Protein AF-A0AAJ1XAY7-F1 (afdb_monomer_lite)

Structure (mmCIF, N/CA/C/O backbone):
data_AF-A0AAJ1XAY7-F1
#
_entry.id   AF-A0AAJ1XAY7-F1
#
loop_
_atom_site.group_PDB
_atom_site.id
_atom_site.type_symbol
_atom_site.label_atom_id
_atom_site.label_alt_id
_atom_site.label_comp_id
_atom_site.label_asym_id
_atom_site.label_entity_id
_atom_site.label_seq_id
_atom_site.pdbx_PDB_ins_code
_atom_site.Cartn_x
_atom_site.Cartn_y
_atom_site.Cartn_z
_atom_site.occupancy
_atom_site.B_iso_or_equiv
_atom_site.auth_seq_id
_atom_site.auth_comp_id
_atom_site.auth_asym_id
_atom_site.auth_atom_id
_atom_site.pdbx_PDB_model_num
ATOM 1 N N . ILE A 1 1 ? 7.748 13.779 -17.770 1.00 78.00 1 ILE A N 1
ATOM 2 C CA . ILE A 1 1 ? 7.839 12.397 -18.278 1.00 78.00 1 ILE A CA 1
ATOM 3 C C . ILE A 1 1 ? 9.315 12.089 -18.406 1.00 78.00 1 ILE A C 1
ATOM 5 O O . ILE A 1 1 ? 10.005 12.887 -19.021 1.00 78.00 1 ILE A O 1
ATOM 9 N N . LEU A 1 2 ? 9.792 11.037 -17.740 1.00 79.44 2 LEU A N 1
ATOM 10 C CA . LEU A 1 2 ? 11.181 10.595 -17.867 1.00 79.44 2 LEU A CA 1
ATOM 11 C C . LEU A 1 2 ? 11.303 9.760 -19.147 1.00 79.44 2 LEU A C 1
ATOM 13 O O . LEU A 1 2 ? 10.513 8.833 -19.325 1.00 79.44 2 LEU A O 1
ATOM 17 N N . THR A 1 3 ? 12.227 10.116 -20.032 1.00 79.94 3 THR A N 1
ATOM 18 C CA . THR A 1 3 ? 12.475 9.406 -21.296 1.00 79.94 3 THR A CA 1
ATOM 19 C C . THR A 1 3 ? 13.627 8.408 -21.154 1.00 79.94 3 THR A C 1
ATOM 21 O O . THR A 1 3 ? 14.351 8.419 -20.162 1.00 79.94 3 THR A O 1
ATOM 24 N N . ASP A 1 4 ? 13.824 7.560 -22.163 1.00 77.19 4 ASP A N 1
ATOM 25 C CA . ASP A 1 4 ? 14.959 6.631 -22.290 1.00 77.19 4 ASP A CA 1
ATOM 26 C C . ASP A 1 4 ? 16.330 7.328 -22.396 1.00 77.19 4 ASP A C 1
ATOM 28 O O . ASP A 1 4 ? 17.366 6.686 -22.233 1.00 77.19 4 ASP A O 1
ATOM 32 N N . LYS A 1 5 ? 16.337 8.646 -22.624 1.00 77.25 5 LYS A N 1
ATOM 33 C CA . LYS A 1 5 ? 17.522 9.514 -22.569 1.00 77.25 5 LYS A CA 1
ATOM 34 C C . LYS A 1 5 ? 17.768 10.116 -21.181 1.00 77.25 5 LYS A C 1
ATOM 36 O O . LYS A 1 5 ? 18.616 10.992 -21.047 1.00 77.25 5 LYS A O 1
ATOM 41 N N . ASP A 1 6 ? 17.012 9.683 -20.171 1.00 73.31 6 ASP A N 1
ATOM 42 C CA . ASP A 1 6 ? 16.994 10.240 -18.813 1.00 73.31 6 ASP A CA 1
ATOM 43 C C . ASP A 1 6 ? 16.676 11.755 -18.772 1.00 73.31 6 ASP A C 1
ATOM 45 O O . ASP A 1 6 ? 17.044 12.479 -17.844 1.00 73.31 6 ASP A O 1
ATOM 49 N N . GLU A 1 7 ? 15.935 12.242 -19.772 1.00 79.50 7 GLU A N 1
ATOM 50 C CA . GLU A 1 7 ? 15.460 13.623 -19.857 1.00 79.50 7 GLU A CA 1
ATOM 51 C C . GLU A 1 7 ? 14.035 13.743 -19.307 1.00 79.50 7 GLU A C 1
ATOM 53 O O . GLU A 1 7 ? 13.218 12.823 -19.402 1.00 79.50 7 GLU A O 1
ATOM 58 N N . PHE A 1 8 ? 13.712 14.907 -18.739 1.00 80.94 8 PHE A N 1
ATOM 59 C CA . PHE A 1 8 ? 12.362 15.215 -18.276 1.00 80.94 8 PHE A CA 1
ATOM 60 C C . PHE A 1 8 ? 11.635 16.092 -19.295 1.00 80.94 8 PHE A C 1
ATOM 62 O O . PHE A 1 8 ? 11.881 17.291 -19.366 1.00 80.94 8 PHE A O 1
ATOM 69 N N . LEU A 1 9 ? 10.683 15.506 -20.018 1.00 82.06 9 LEU A N 1
ATOM 70 C CA . LEU A 1 9 ? 9.757 16.240 -20.886 1.00 82.06 9 LEU A CA 1
ATOM 71 C C . LEU A 1 9 ? 8.505 16.674 -20.123 1.00 82.06 9 LEU A C 1
ATOM 73 O O . LEU A 1 9 ? 8.033 15.958 -19.228 1.00 82.06 9 LEU A O 1
ATOM 77 N N . SER A 1 10 ? 7.910 17.811 -20.484 1.00 86.81 10 SER A N 1
ATOM 78 C CA . SER A 1 10 ? 6.540 18.087 -20.051 1.00 86.81 10 SER A CA 1
ATOM 79 C C . SER A 1 10 ? 5.567 17.123 -20.747 1.00 86.81 10 SER A C 1
ATOM 81 O O . SER A 1 10 ? 5.900 16.474 -21.738 1.00 86.81 10 SER A O 1
ATOM 83 N N . LEU A 1 11 ? 4.349 16.981 -20.214 1.00 84.06 11 LEU A N 1
ATOM 84 C CA . LEU A 1 11 ? 3.325 16.168 -20.882 1.00 84.06 11 LEU A CA 1
ATOM 85 C C . LEU A 1 11 ? 2.977 16.737 -22.264 1.00 84.06 11 LEU A C 1
ATOM 87 O O . LEU A 1 11 ? 2.696 15.975 -23.181 1.00 84.06 11 LEU A O 1
ATOM 91 N N . GLN A 1 12 ? 2.990 18.063 -22.394 1.00 87.06 12 GLN A N 1
ATOM 92 C CA . GLN A 1 12 ? 2.667 18.731 -23.643 1.00 87.06 12 GLN A CA 1
ATOM 93 C C . GLN A 1 12 ? 3.748 18.475 -24.697 1.00 87.06 12 GLN A C 1
ATOM 95 O O . GLN A 1 12 ? 3.411 18.000 -25.776 1.00 87.06 12 GLN A O 1
ATOM 100 N N . ASP A 1 13 ? 5.023 18.665 -24.344 1.00 88.50 13 ASP A N 1
ATOM 101 C CA . ASP A 1 13 ? 6.148 18.418 -25.260 1.00 88.50 13 ASP A CA 1
ATOM 102 C C . ASP A 1 13 ? 6.164 16.960 -25.729 1.00 88.50 13 ASP A C 1
ATOM 104 O O . ASP A 1 13 ? 6.330 16.682 -26.909 1.00 88.50 13 ASP A O 1
ATOM 108 N N . ALA A 1 14 ? 5.890 16.010 -24.828 1.00 86.19 14 ALA A N 1
ATOM 109 C CA . ALA A 1 14 ? 5.810 14.601 -25.200 1.00 86.19 14 ALA A CA 1
ATOM 110 C C . ALA A 1 14 ? 4.684 14.324 -26.215 1.00 86.19 14 ALA A C 1
ATOM 112 O O . ALA A 1 14 ? 4.865 13.554 -27.154 1.00 86.19 14 ALA A O 1
ATOM 113 N N . ILE A 1 15 ? 3.514 14.947 -26.061 1.00 87.25 15 ILE A N 1
ATOM 114 C CA . ILE A 1 15 ? 2.423 14.792 -27.035 1.00 87.25 15 ILE A CA 1
ATOM 115 C C . ILE A 1 15 ? 2.817 15.414 -28.384 1.00 87.25 15 ILE A C 1
ATOM 117 O O . ILE A 1 15 ? 2.541 14.824 -29.428 1.00 87.25 15 ILE A O 1
ATOM 121 N N . GLU A 1 16 ? 3.478 16.574 -28.370 1.00 90.44 16 GLU A N 1
ATOM 122 C CA . GLU A 1 16 ? 3.964 17.262 -29.574 1.00 90.44 16 GLU A CA 1
ATOM 123 C C . GLU A 1 16 ? 5.061 16.462 -30.300 1.00 90.44 16 GLU A C 1
ATOM 125 O O . GLU A 1 16 ? 5.079 16.416 -31.530 1.00 90.44 16 GLU A O 1
ATOM 130 N N . GLU A 1 17 ? 5.903 15.741 -29.557 1.00 88.56 17 GLU A N 1
ATOM 131 C CA . GLU A 1 17 ? 6.899 14.796 -30.081 1.00 88.56 17 GLU A CA 1
ATOM 132 C C . GLU A 1 17 ? 6.290 13.464 -30.572 1.00 88.56 17 GLU A C 1
ATOM 134 O O . GLU A 1 17 ? 7.002 12.593 -31.074 1.00 88.56 17 GLU A O 1
ATOM 139 N N . GLY A 1 18 ? 4.965 13.299 -30.481 1.00 87.62 18 GLY A N 1
ATOM 140 C CA . GLY A 1 18 ? 4.244 12.136 -31.001 1.00 87.62 18 GLY A CA 1
ATOM 141 C C . GLY A 1 18 ? 4.185 10.943 -30.047 1.00 87.62 18 GLY A C 1
ATOM 1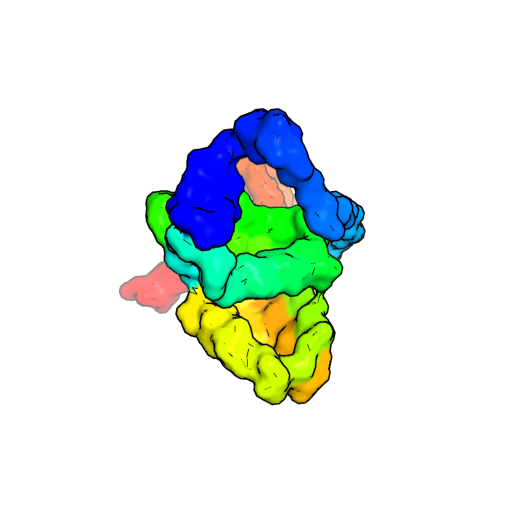42 O O . GLY A 1 18 ? 3.780 9.850 -30.457 1.00 87.62 18 GLY A O 1
ATOM 143 N N . PHE A 1 19 ? 4.550 11.122 -28.773 1.00 84.69 19 PHE A N 1
ATOM 144 C CA . PHE A 1 19 ? 4.356 10.081 -27.771 1.00 84.69 19 PHE A CA 1
ATOM 145 C C . PHE A 1 19 ? 2.865 9.844 -27.528 1.00 84.69 19 PHE A C 1
ATOM 147 O O . PHE A 1 19 ? 2.054 10.766 -27.430 1.00 84.69 19 PHE A O 1
ATOM 154 N N . SER A 1 20 ? 2.505 8.572 -27.371 1.00 83.69 20 SER A N 1
ATOM 155 C CA . SER A 1 20 ? 1.160 8.154 -26.987 1.00 83.69 20 SER A CA 1
ATOM 156 C C . SER A 1 20 ? 1.226 7.178 -25.811 1.00 83.69 20 SER A C 1
ATOM 158 O O . SER A 1 20 ? 2.211 6.445 -25.675 1.00 83.69 20 SER A O 1
ATOM 160 N N . PRO A 1 21 ? 0.215 7.163 -24.923 1.00 82.44 21 PRO A N 1
ATOM 161 C CA . PRO A 1 21 ? 0.180 6.209 -23.823 1.00 82.44 21 PRO A CA 1
ATOM 162 C C . PRO A 1 21 ? 0.155 4.773 -24.352 1.00 82.44 21 PRO A C 1
ATOM 164 O O . PRO A 1 21 ? -0.719 4.417 -25.140 1.00 82.44 21 PRO A O 1
ATOM 167 N N . ALA A 1 22 ? 1.072 3.933 -23.869 1.00 81.31 22 ALA A N 1
ATOM 168 C CA . ALA A 1 22 ? 1.099 2.512 -24.217 1.00 81.31 22 ALA A CA 1
ATOM 169 C C . ALA A 1 22 ? -0.136 1.754 -23.691 1.00 81.31 22 ALA A C 1
ATOM 171 O O . ALA A 1 22 ? -0.526 0.725 -24.240 1.00 81.31 22 ALA A O 1
ATOM 172 N N . SER A 1 23 ? -0.765 2.259 -22.627 1.00 75.81 23 SER A N 1
ATOM 173 C CA . SER A 1 23 ? -1.966 1.680 -22.035 1.00 75.81 23 SER A CA 1
ATOM 174 C C . SER A 1 23 ? -2.864 2.758 -21.425 1.00 75.81 23 SER A C 1
ATOM 176 O O . SER A 1 23 ? -2.411 3.811 -20.972 1.00 75.81 23 SER A O 1
ATOM 178 N N . ILE A 1 24 ? -4.173 2.494 -21.423 1.00 79.50 24 ILE A N 1
ATOM 179 C CA . ILE A 1 24 ? -5.162 3.347 -20.762 1.00 79.50 24 ILE A CA 1
ATOM 180 C C . ILE A 1 24 ? -5.413 2.780 -19.369 1.00 79.50 24 ILE A C 1
ATOM 182 O O . ILE A 1 24 ? -5.927 1.672 -19.219 1.00 79.50 24 ILE A O 1
ATOM 186 N N . ILE A 1 25 ? -5.086 3.561 -18.342 1.00 80.31 25 ILE A N 1
ATOM 187 C CA . ILE A 1 25 ? -5.317 3.175 -16.952 1.00 80.31 25 ILE A CA 1
ATOM 188 C C . ILE A 1 25 ? -6.759 3.524 -16.571 1.00 80.31 25 ILE A C 1
ATOM 190 O O . ILE A 1 25 ? -7.140 4.694 -16.499 1.00 80.31 25 ILE A O 1
ATOM 194 N N . THR A 1 26 ? -7.577 2.512 -16.288 1.00 79.38 26 THR A N 1
ATOM 195 C CA . THR A 1 26 ? -8.952 2.706 -15.811 1.00 79.38 26 THR A CA 1
ATOM 196 C C . THR A 1 26 ? -9.012 2.779 -14.290 1.00 79.38 26 THR A C 1
ATOM 198 O O . THR A 1 26 ? -8.337 2.020 -13.593 1.00 79.38 26 THR A O 1
ATOM 201 N N . LYS A 1 27 ? -9.882 3.640 -13.750 1.00 82.75 27 LYS A N 1
ATOM 202 C CA . LYS A 1 27 ? -10.192 3.627 -12.314 1.00 82.75 27 LYS A CA 1
ATOM 203 C C . LYS A 1 27 ? -10.851 2.295 -11.940 1.00 82.75 27 LYS A C 1
ATOM 205 O O . LYS A 1 27 ? -11.884 1.939 -12.501 1.00 82.75 27 LYS A O 1
ATOM 210 N N . GLY A 1 28 ? -10.262 1.571 -10.990 1.00 83.06 28 GLY A N 1
ATOM 211 C CA . GLY A 1 28 ? -10.831 0.331 -10.462 1.00 83.06 28 GLY A CA 1
ATOM 212 C C . GLY A 1 28 ? -11.909 0.566 -9.403 1.00 83.06 28 GLY A C 1
ATOM 213 O O . GLY A 1 28 ? -12.201 1.702 -9.016 1.00 83.06 28 GLY A O 1
ATOM 214 N N . LYS A 1 29 ? -12.505 -0.524 -8.907 1.00 86.50 29 LYS A N 1
ATOM 215 C CA . LYS A 1 29 ? -13.452 -0.479 -7.781 1.00 86.50 29 LYS A CA 1
ATOM 216 C C . LYS A 1 29 ? -12.717 -0.150 -6.481 1.00 86.50 29 LYS A C 1
ATOM 218 O O . LYS A 1 29 ? -11.638 -0.681 -6.232 1.00 86.50 29 LYS A O 1
ATOM 223 N N . TYR A 1 30 ? -13.336 0.666 -5.633 1.00 86.62 30 TYR A N 1
ATOM 224 C CA . TYR A 1 30 ? -12.822 0.936 -4.292 1.00 86.62 30 TYR A CA 1
ATOM 225 C C . TYR A 1 30 ? -12.861 -0.328 -3.427 1.00 86.62 30 TYR A C 1
ATOM 227 O O . TYR A 1 30 ? -13.899 -0.983 -3.308 1.00 86.62 30 TYR A O 1
ATOM 235 N N . ALA A 1 31 ? -11.734 -0.655 -2.808 1.00 85.69 31 ALA A N 1
ATOM 236 C CA . ALA A 1 31 ? -11.602 -1.750 -1.869 1.00 85.69 31 ALA A CA 1
ATOM 237 C C . ALA A 1 31 ? -12.112 -1.310 -0.489 1.00 85.69 31 ALA A C 1
ATOM 239 O O . ALA A 1 31 ? -11.724 -0.270 0.049 1.00 85.69 31 ALA A O 1
ATOM 240 N N . SER A 1 32 ? -13.005 -2.112 0.092 1.00 79.88 32 SER A N 1
ATOM 241 C CA . SER A 1 32 ? -13.642 -1.828 1.384 1.00 79.88 32 SER A CA 1
ATOM 242 C C . SER A 1 32 ? -12.797 -2.248 2.589 1.00 79.88 32 SER A C 1
ATOM 244 O O . SER A 1 32 ? -13.208 -2.057 3.733 1.00 79.88 32 SER A O 1
ATOM 246 N N . ASN A 1 33 ? -11.638 -2.862 2.358 1.00 77.81 33 ASN A N 1
ATOM 247 C CA . ASN A 1 33 ? -10.744 -3.294 3.418 1.00 77.81 33 ASN A CA 1
ATOM 248 C C . ASN A 1 33 ? -10.128 -2.094 4.157 1.00 77.81 33 ASN A C 1
ATOM 250 O O . ASN A 1 33 ? -9.743 -1.067 3.579 1.00 77.81 33 ASN A O 1
ATOM 254 N N . LYS A 1 34 ? -10.079 -2.226 5.485 1.00 76.62 34 LYS A N 1
ATOM 255 C CA . LYS A 1 34 ? -9.468 -1.239 6.374 1.00 76.62 34 LYS A CA 1
ATOM 256 C C . LYS A 1 34 ? -7.944 -1.364 6.353 1.00 76.62 34 LYS A C 1
ATOM 258 O O . LYS A 1 34 ? -7.397 -2.422 6.048 1.00 76.62 34 LYS A O 1
ATOM 263 N N . GLY A 1 35 ? -7.292 -0.254 6.681 1.00 84.75 35 GLY A N 1
ATOM 264 C CA . GLY A 1 35 ? -5.841 -0.124 6.684 1.00 84.75 35 GLY A CA 1
ATOM 265 C C . GLY A 1 35 ? -5.240 0.239 5.327 1.00 84.75 35 GLY A C 1
ATOM 266 O O . GLY A 1 35 ? -5.939 0.406 4.319 1.00 84.75 35 GLY A O 1
ATOM 267 N N . SER A 1 36 ? -3.921 0.379 5.349 1.00 91.62 36 SER A N 1
ATOM 268 C CA . SER A 1 36 ? -3.058 0.717 4.221 1.00 91.62 36 SER A CA 1
ATOM 269 C C . SER A 1 36 ? -1.747 -0.062 4.299 1.00 91.62 36 SER A C 1
ATOM 271 O O . SER A 1 36 ? -1.354 -0.548 5.363 1.00 91.62 36 SER A O 1
ATOM 273 N N . VAL A 1 37 ? -1.091 -0.187 3.153 1.00 95.88 37 VAL A N 1
ATOM 274 C CA . VAL A 1 37 ? 0.311 -0.582 3.014 1.00 95.88 37 VAL A CA 1
ATOM 275 C C . VAL A 1 37 ? 1.030 0.611 2.407 1.00 95.88 37 VAL A C 1
ATOM 277 O O . VAL A 1 37 ? 0.518 1.215 1.462 1.00 95.88 37 VAL A O 1
ATOM 280 N N . GLN A 1 38 ? 2.180 0.975 2.959 1.00 96.69 38 GLN A N 1
ATOM 281 C CA . GLN A 1 38 ? 2.967 2.105 2.497 1.00 96.69 38 GLN A CA 1
ATOM 282 C C . GLN A 1 38 ? 4.351 1.639 2.074 1.00 96.69 38 GLN A C 1
ATOM 284 O O . GLN A 1 38 ? 5.064 0.991 2.840 1.00 96.69 38 GLN A O 1
ATOM 289 N N . PHE A 1 39 ? 4.753 2.056 0.881 1.00 97.19 39 PHE A N 1
ATOM 290 C CA . PHE A 1 39 ? 6.117 1.948 0.395 1.00 97.19 39 PHE A CA 1
ATOM 291 C C . PHE A 1 39 ? 6.767 3.324 0.318 1.00 97.19 39 PHE A C 1
ATOM 293 O O . PHE A 1 39 ? 6.114 4.329 0.020 1.00 97.19 39 PHE A O 1
ATOM 300 N N . LYS A 1 40 ? 8.073 3.351 0.572 1.00 96.81 40 LYS A N 1
ATOM 301 C CA . LYS A 1 40 ? 8.911 4.545 0.530 1.00 96.81 40 LYS A CA 1
ATOM 302 C C . LYS A 1 40 ? 10.117 4.269 -0.353 1.00 96.81 40 LYS A C 1
ATOM 304 O O . LYS A 1 40 ? 11.165 3.832 0.119 1.00 96.81 40 LYS A O 1
ATOM 309 N N . PHE A 1 41 ? 9.951 4.520 -1.642 1.00 95.62 41 PHE A N 1
ATOM 310 C CA . PHE A 1 41 ? 11.005 4.324 -2.628 1.00 95.62 41 PHE A CA 1
ATOM 311 C C . PHE A 1 41 ? 11.875 5.580 -2.752 1.00 95.62 41 PHE A C 1
ATOM 313 O O . PHE A 1 41 ? 11.384 6.692 -2.520 1.00 95.62 41 PHE A O 1
ATOM 320 N N . PRO A 1 42 ? 13.153 5.453 -3.148 1.00 92.81 42 PRO A N 1
ATOM 321 C CA . PRO A 1 42 ? 13.873 6.595 -3.698 1.00 92.81 42 PRO A CA 1
ATOM 322 C C . PRO A 1 42 ? 13.136 7.097 -4.946 1.00 92.81 42 PRO A C 1
ATOM 324 O O . PRO A 1 42 ? 12.559 6.304 -5.691 1.00 92.81 42 PRO A O 1
ATOM 327 N N . LYS A 1 43 ? 13.130 8.411 -5.176 1.00 89.50 43 LYS A N 1
ATOM 328 C CA . LYS A 1 43 ? 12.564 8.975 -6.403 1.00 89.50 43 LYS A CA 1
ATOM 329 C C . LYS A 1 43 ? 13.280 8.356 -7.619 1.00 89.50 43 LYS A C 1
ATOM 331 O O . LYS A 1 43 ? 14.507 8.439 -7.679 1.00 89.50 43 LYS A O 1
ATOM 336 N N . PRO A 1 44 ? 12.560 7.740 -8.575 1.00 84.56 44 PRO A N 1
ATOM 337 C CA . PRO A 1 44 ? 13.187 7.197 -9.774 1.00 84.56 44 PRO A CA 1
ATOM 338 C C . PRO A 1 44 ? 13.847 8.318 -10.581 1.00 84.56 44 PRO A C 1
ATOM 340 O O . PRO A 1 44 ? 13.190 9.302 -10.924 1.00 84.56 44 PRO A O 1
ATOM 343 N N . ILE A 1 45 ? 15.141 8.164 -10.859 1.00 80.81 45 ILE A N 1
ATOM 344 C CA . ILE A 1 45 ? 15.940 9.107 -11.662 1.00 80.81 45 ILE A CA 1
ATOM 345 C C . ILE A 1 45 ? 16.376 8.525 -13.010 1.00 80.81 45 ILE A C 1
ATOM 347 O O . ILE A 1 45 ? 16.918 9.261 -13.820 1.00 80.81 45 ILE A O 1
ATOM 351 N N . SER A 1 46 ? 16.146 7.228 -13.239 1.00 81.31 46 SER A N 1
ATOM 352 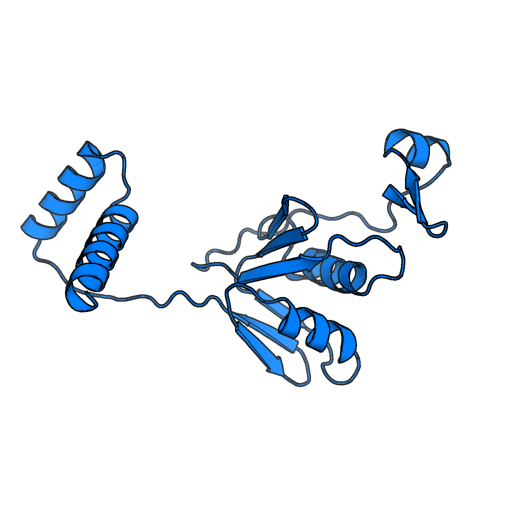C CA . SER A 1 46 ? 16.487 6.539 -14.485 1.00 81.31 46 SER A CA 1
ATOM 353 C C . SER A 1 46 ? 15.292 5.756 -15.010 1.00 81.31 46 SER A C 1
ATOM 355 O O . SER A 1 46 ? 14.583 5.121 -14.222 1.00 81.31 46 SER A O 1
ATOM 357 N N . PHE A 1 47 ? 15.092 5.787 -16.330 1.00 71.00 47 PHE A N 1
ATOM 358 C CA . PHE A 1 47 ? 13.997 5.098 -17.020 1.00 71.00 47 PHE A CA 1
ATOM 359 C C . PHE A 1 47 ? 13.985 3.582 -16.769 1.00 71.00 47 PHE A C 1
ATOM 361 O O . PHE A 1 47 ? 12.923 2.987 -16.612 1.00 71.00 47 PHE A O 1
ATOM 368 N N . GLY A 1 48 ? 15.160 2.962 -16.634 1.00 73.50 48 GLY A N 1
ATOM 369 C CA . GLY A 1 48 ? 15.306 1.530 -16.348 1.00 73.50 48 GLY A CA 1
ATOM 370 C C . GLY A 1 48 ? 15.077 1.144 -14.884 1.00 73.50 48 GLY A C 1
ATOM 371 O O . GLY A 1 48 ? 15.439 0.044 -14.474 1.00 73.50 48 GLY A O 1
ATOM 372 N N . SER A 1 49 ? 14.543 2.045 -14.054 1.00 86.69 49 SER A N 1
ATOM 373 C CA . SER A 1 49 ? 14.320 1.742 -12.644 1.00 86.69 49 SER A CA 1
ATOM 374 C C . SER A 1 49 ? 13.261 0.655 -12.472 1.00 86.69 49 SER A C 1
ATOM 376 O O . SER A 1 49 ? 12.117 0.811 -12.894 1.00 86.69 49 SER A O 1
ATOM 378 N N . ILE A 1 50 ? 13.611 -0.382 -11.711 1.00 92.25 50 ILE A N 1
ATOM 379 C CA . ILE A 1 50 ? 12.694 -1.440 -11.263 1.00 92.25 50 ILE A CA 1
ATOM 380 C C . ILE A 1 50 ? 11.429 -0.905 -10.569 1.00 92.25 50 ILE A C 1
ATOM 382 O O . ILE A 1 50 ? 10.398 -1.572 -10.521 1.00 92.25 50 ILE A O 1
ATOM 386 N N . ILE A 1 51 ? 11.484 0.328 -10.049 1.00 93.44 51 ILE A N 1
ATOM 387 C CA . ILE A 1 51 ? 10.326 0.997 -9.456 1.00 93.44 51 ILE A CA 1
ATOM 388 C C . ILE A 1 51 ? 9.207 1.147 -10.490 1.00 93.44 51 ILE A C 1
ATOM 390 O O . ILE A 1 51 ? 8.053 0.969 -10.123 1.00 93.44 51 ILE A O 1
ATOM 394 N N . PHE A 1 52 ? 9.505 1.414 -11.765 1.00 91.56 52 PHE A N 1
ATOM 395 C CA . PHE A 1 52 ? 8.465 1.541 -12.789 1.00 91.56 52 PHE A CA 1
ATOM 396 C C . PHE A 1 52 ? 7.726 0.222 -13.036 1.00 91.56 52 PHE A C 1
ATOM 398 O O . PHE A 1 52 ? 6.501 0.229 -13.070 1.00 91.56 52 PHE A O 1
ATOM 405 N N . VAL A 1 53 ? 8.437 -0.911 -13.057 1.00 92.88 53 VAL A N 1
ATOM 406 C CA . VAL A 1 53 ? 7.820 -2.250 -13.150 1.00 92.88 53 VAL A CA 1
ATOM 407 C C . VAL A 1 53 ? 6.880 -2.501 -11.968 1.00 92.88 53 VAL A C 1
ATOM 409 O O . VAL A 1 53 ? 5.743 -2.944 -12.133 1.00 92.88 53 VAL A O 1
ATOM 412 N N . ILE A 1 54 ? 7.322 -2.148 -10.758 1.00 95.25 54 ILE A N 1
ATOM 413 C CA . ILE A 1 54 ? 6.494 -2.251 -9.553 1.00 95.25 54 ILE A CA 1
ATOM 414 C C . ILE A 1 54 ? 5.260 -1.346 -9.661 1.00 95.25 54 ILE A C 1
ATOM 416 O O . ILE A 1 54 ? 4.157 -1.770 -9.313 1.00 95.25 54 ILE A O 1
ATOM 420 N N . LEU A 1 55 ? 5.416 -0.108 -10.138 1.00 94.06 55 LEU A N 1
ATOM 421 C CA . LEU A 1 55 ? 4.298 0.816 -10.326 1.00 94.06 55 LEU A CA 1
ATOM 422 C C . LEU A 1 55 ? 3.283 0.276 -11.334 1.00 94.06 55 LEU A C 1
ATOM 424 O O . LEU A 1 55 ? 2.085 0.377 -11.070 1.00 94.06 55 LEU A O 1
ATOM 428 N N . ASP A 1 56 ? 3.730 -0.356 -12.417 1.00 92.50 56 ASP A N 1
ATOM 429 C CA . ASP A 1 56 ? 2.846 -0.996 -13.391 1.00 92.50 56 ASP A CA 1
ATOM 430 C C . ASP A 1 56 ? 2.015 -2.109 -12.748 1.00 92.50 56 ASP A C 1
ATOM 432 O O . ASP A 1 56 ? 0.799 -2.173 -12.949 1.00 92.50 56 ASP A O 1
ATOM 436 N N . TRP A 1 57 ? 2.619 -2.936 -11.888 1.00 94.19 57 TRP A N 1
ATOM 437 C CA . TRP A 1 57 ? 1.866 -3.930 -11.118 1.00 94.19 57 TRP A CA 1
ATOM 438 C C . TRP A 1 57 ? 0.828 -3.283 -10.203 1.00 94.19 57 TRP A C 1
ATOM 440 O O . TRP A 1 57 ? -0.301 -3.768 -10.108 1.00 94.19 57 TRP A O 1
ATOM 450 N N . LEU A 1 58 ? 1.173 -2.187 -9.524 1.00 94.75 58 LEU A N 1
ATOM 451 C CA . LEU A 1 58 ? 0.224 -1.488 -8.658 1.00 94.75 58 LEU A CA 1
ATOM 452 C C . LEU A 1 58 ? -0.933 -0.900 -9.472 1.00 94.75 58 LEU A C 1
ATOM 454 O O . LEU A 1 58 ? -2.095 -1.072 -9.102 1.00 94.75 58 LEU A O 1
ATOM 458 N N . TYR A 1 59 ? -0.655 -0.276 -10.613 1.00 92.62 59 TYR A N 1
ATOM 459 C CA . TYR A 1 59 ? -1.704 0.233 -11.490 1.00 92.62 59 TYR A CA 1
ATOM 460 C C . TYR A 1 59 ? -2.605 -0.875 -12.035 1.00 92.62 59 TYR A C 1
ATOM 462 O O . TYR A 1 59 ? -3.823 -0.691 -12.076 1.00 92.62 59 TYR A O 1
ATOM 470 N N . LEU A 1 60 ? -2.033 -2.025 -12.393 1.00 91.56 60 LEU A N 1
ATOM 471 C CA . LEU A 1 60 ? -2.772 -3.157 -12.940 1.00 91.56 60 LEU A CA 1
ATOM 472 C C . LEU A 1 60 ? -3.632 -3.869 -11.885 1.00 91.56 60 LEU A C 1
ATOM 474 O O . LEU A 1 60 ? -4.803 -4.152 -12.133 1.00 91.56 60 LEU A O 1
ATOM 478 N N . TYR A 1 61 ? -3.072 -4.151 -10.707 1.00 92.62 61 TYR A N 1
ATOM 479 C CA . TYR A 1 61 ? -3.698 -5.040 -9.722 1.00 92.62 61 TYR A CA 1
ATOM 480 C C . TYR A 1 61 ? -4.327 -4.318 -8.525 1.00 92.62 61 TYR A C 1
ATOM 482 O O . TYR A 1 61 ? -5.309 -4.806 -7.966 1.00 92.62 61 TYR A O 1
ATOM 490 N N . VAL A 1 62 ? -3.797 -3.161 -8.119 1.00 92.94 62 VAL A N 1
ATOM 491 C CA . VAL A 1 62 ? -4.364 -2.345 -7.026 1.00 92.94 62 VAL A CA 1
ATOM 492 C C . VAL A 1 62 ? -5.351 -1.322 -7.577 1.00 92.94 62 VAL A C 1
ATOM 494 O O . VAL A 1 62 ? -6.426 -1.120 -7.002 1.00 92.94 62 VAL A O 1
ATOM 497 N N . THR A 1 63 ? -5.028 -0.754 -8.741 1.00 91.88 63 THR A N 1
ATOM 498 C CA . THR A 1 63 ? -5.761 0.294 -9.467 1.00 91.88 63 THR A CA 1
ATOM 499 C C . THR A 1 63 ? -5.683 1.689 -8.824 1.00 91.88 63 THR A C 1
ATOM 501 O O . THR A 1 63 ? -5.577 1.802 -7.598 1.00 91.88 63 THR A O 1
ATOM 504 N N . PRO A 1 64 ? -5.835 2.775 -9.616 1.00 91.25 64 PRO A N 1
ATOM 505 C CA . PRO A 1 64 ? -5.756 4.154 -9.121 1.00 91.25 64 PRO A CA 1
ATOM 506 C C . PRO A 1 64 ? -6.699 4.481 -7.958 1.00 91.25 64 PRO A C 1
ATOM 508 O O . PRO A 1 64 ? -6.381 5.313 -7.119 1.00 91.25 64 PRO A O 1
ATOM 511 N N . SER A 1 65 ? -7.868 3.840 -7.893 1.00 92.12 65 SER A N 1
ATOM 512 C CA . SER A 1 65 ? -8.875 4.115 -6.859 1.00 92.12 65 SER A CA 1
ATOM 513 C C . SER A 1 65 ? -8.445 3.656 -5.463 1.00 92.12 65 SER A C 1
ATOM 515 O O . SER A 1 65 ? -8.986 4.131 -4.468 1.00 92.12 65 SER A O 1
ATOM 517 N N . ASN A 1 66 ? -7.487 2.731 -5.382 1.00 93.94 66 ASN A N 1
ATOM 518 C CA . ASN A 1 66 ? -7.018 2.135 -4.131 1.00 93.94 66 ASN A CA 1
ATOM 519 C C . ASN A 1 66 ? -5.574 2.506 -3.805 1.00 93.94 66 ASN A C 1
ATOM 521 O O . ASN A 1 66 ? -4.972 1.885 -2.928 1.00 93.94 66 ASN A O 1
ATOM 525 N N . MET A 1 67 ? -5.023 3.498 -4.503 1.00 94.06 67 MET A N 1
ATOM 526 C CA . MET A 1 67 ? -3.664 3.969 -4.299 1.00 94.06 67 MET A CA 1
ATOM 527 C C . MET A 1 67 ? -3.605 5.493 -4.251 1.00 94.06 67 MET A C 1
ATOM 529 O O . MET A 1 67 ? -4.385 6.191 -4.891 1.00 94.06 67 MET A O 1
ATOM 533 N N . ASN A 1 68 ? -2.643 6.004 -3.500 1.00 93.88 68 ASN A N 1
ATOM 534 C CA . ASN A 1 68 ? -2.254 7.400 -3.501 1.00 93.88 68 ASN A CA 1
ATOM 535 C C . ASN A 1 68 ? -0.731 7.477 -3.572 1.00 93.88 68 ASN A C 1
ATOM 537 O O . ASN A 1 68 ? -0.041 6.778 -2.826 1.00 93.88 68 ASN A O 1
ATOM 541 N N . MET A 1 69 ? -0.214 8.334 -4.446 1.00 94.62 69 MET A N 1
ATOM 542 C CA . MET A 1 69 ? 1.218 8.510 -4.644 1.00 94.62 69 MET A CA 1
ATOM 543 C C . MET A 1 69 ? 1.580 9.979 -4.653 1.00 94.62 69 MET A C 1
ATOM 545 O O . MET A 1 69 ? 0.886 10.794 -5.257 1.00 94.62 69 MET A O 1
ATOM 549 N N . TYR A 1 70 ? 2.687 10.306 -4.006 1.00 93.94 70 TYR A N 1
ATOM 550 C CA . TYR A 1 70 ? 3.233 11.652 -4.009 1.00 93.94 70 TYR A CA 1
ATOM 551 C C . TYR A 1 70 ? 4.738 11.609 -3.779 1.00 93.94 70 TYR A C 1
ATOM 553 O O . TYR A 1 70 ? 5.279 10.659 -3.209 1.00 93.94 70 TYR A O 1
ATOM 561 N N . ILE A 1 71 ? 5.413 12.659 -4.234 1.00 92.44 71 ILE A N 1
ATOM 562 C CA . ILE A 1 71 ? 6.821 12.883 -3.936 1.00 92.44 71 ILE A CA 1
ATOM 563 C C . ILE A 1 71 ? 6.903 13.716 -2.659 1.00 92.44 71 ILE A C 1
ATOM 565 O O . ILE A 1 71 ? 6.254 14.756 -2.552 1.00 92.44 71 ILE A O 1
ATOM 569 N N . LEU A 1 72 ? 7.693 13.251 -1.698 1.00 92.75 72 LEU A N 1
ATOM 570 C CA . LEU A 1 72 ? 8.062 13.999 -0.504 1.00 92.75 72 LEU A CA 1
ATOM 571 C C . LEU A 1 72 ? 9.586 14.064 -0.460 1.00 92.75 72 LEU A C 1
ATOM 573 O O . LEU A 1 72 ? 10.234 13.027 -0.306 1.00 92.75 72 LEU A O 1
ATOM 577 N N . GLU A 1 73 ? 10.133 15.270 -0.624 1.00 89.69 73 GLU A N 1
ATOM 578 C CA . GLU A 1 73 ? 11.572 15.495 -0.824 1.00 89.69 73 GLU A CA 1
ATOM 579 C C . GLU A 1 73 ? 12.072 14.665 -2.026 1.00 89.69 73 GLU A C 1
ATOM 581 O O . GLU A 1 73 ? 11.554 14.819 -3.132 1.00 89.69 73 GLU A O 1
ATOM 586 N N . ASP A 1 74 ? 12.998 13.730 -1.808 1.00 90.06 74 ASP A N 1
ATOM 587 C CA . ASP A 1 74 ? 13.549 12.834 -2.835 1.00 90.06 74 ASP A CA 1
ATOM 588 C C . ASP A 1 74 ? 13.008 11.403 -2.741 1.00 90.06 74 ASP A C 1
ATOM 590 O O . ASP A 1 74 ? 13.652 10.432 -3.154 1.00 90.06 74 ASP A O 1
ATOM 594 N N . LYS A 1 75 ? 11.815 11.241 -2.162 1.00 94.38 75 LYS A N 1
ATOM 595 C CA . LYS A 1 75 ? 11.198 9.930 -1.955 1.00 94.38 75 LYS A CA 1
ATOM 596 C C . LYS A 1 75 ? 9.822 9.863 -2.586 1.00 94.38 75 LYS A C 1
ATOM 598 O O . LYS A 1 75 ? 8.993 10.754 -2.415 1.00 94.38 75 LYS A O 1
ATOM 603 N N . LEU A 1 76 ? 9.575 8.767 -3.290 1.00 95.38 76 LEU A N 1
ATOM 604 C CA . LEU A 1 76 ? 8.260 8.410 -3.789 1.00 95.38 76 LEU A CA 1
ATOM 605 C C . LEU A 1 76 ? 7.523 7.642 -2.691 1.00 95.38 76 LEU A C 1
ATOM 607 O O . LEU A 1 76 ? 7.899 6.522 -2.337 1.00 95.38 76 LEU A O 1
ATOM 611 N N . ILE A 1 77 ? 6.478 8.263 -2.150 1.00 97.44 77 ILE A N 1
ATOM 612 C CA . ILE A 1 77 ? 5.595 7.637 -1.173 1.00 97.44 77 ILE A CA 1
ATOM 613 C C . ILE A 1 77 ? 4.423 7.021 -1.921 1.00 97.44 77 ILE A C 1
ATOM 615 O O . ILE A 1 77 ? 3.707 7.718 -2.640 1.00 97.44 77 ILE A O 1
ATOM 619 N N . VAL A 1 78 ? 4.216 5.722 -1.726 1.00 97.06 78 VAL A N 1
ATOM 620 C CA . VAL A 1 78 ? 3.129 4.967 -2.349 1.00 97.06 78 VAL A CA 1
ATOM 621 C C . VAL A 1 78 ? 2.289 4.336 -1.255 1.00 97.06 78 VAL A C 1
ATOM 623 O O . VAL A 1 78 ? 2.733 3.419 -0.572 1.00 97.06 78 VAL A O 1
ATOM 626 N N . ASN A 1 79 ? 1.069 4.831 -1.086 1.00 96.19 79 ASN A N 1
ATOM 627 C CA . ASN A 1 79 ? 0.088 4.274 -0.166 1.00 96.19 79 ASN A CA 1
ATOM 628 C C . ASN A 1 79 ? -0.930 3.472 -0.965 1.00 96.19 79 ASN A C 1
ATOM 630 O O . ASN A 1 79 ? -1.519 4.001 -1.903 1.00 96.19 79 ASN A O 1
ATOM 634 N N . ILE A 1 80 ? -1.176 2.227 -0.578 1.00 95.94 80 ILE A N 1
ATOM 635 C CA . ILE A 1 80 ? -2.159 1.360 -1.226 1.00 95.94 80 ILE A CA 1
ATOM 636 C C . ILE A 1 80 ? -3.087 0.705 -0.209 1.00 95.94 80 ILE A C 1
ATOM 638 O O . ILE A 1 80 ? -2.747 0.541 0.965 1.00 95.94 80 ILE A O 1
ATOM 642 N N . LYS A 1 81 ? -4.256 0.262 -0.667 1.00 94.62 81 LYS A N 1
ATOM 643 C CA . LYS A 1 81 ? -5.072 -0.697 0.081 1.00 94.62 81 LYS A CA 1
ATOM 644 C C . LYS A 1 81 ? -4.411 -2.079 0.104 1.00 94.62 81 LYS A C 1
ATOM 646 O O . LYS A 1 81 ? -3.760 -2.450 -0.877 1.00 94.62 81 LYS A O 1
ATOM 651 N N . PRO A 1 82 ? -4.612 -2.874 1.174 1.00 94.50 82 PRO A N 1
ATOM 652 C CA . PRO A 1 82 ? -4.175 -4.267 1.199 1.00 94.50 82 PRO A CA 1
ATOM 653 C C . PRO A 1 82 ? -4.686 -5.009 -0.037 1.00 94.50 82 PRO A C 1
ATOM 655 O O . PRO A 1 82 ? -5.861 -4.903 -0.383 1.00 94.50 82 PRO A O 1
ATOM 658 N N . SER A 1 83 ? -3.803 -5.713 -0.730 1.00 94.94 83 SER A N 1
ATOM 659 C CA . SER A 1 83 ? -4.074 -6.228 -2.074 1.00 94.94 83 SER A CA 1
ATOM 660 C C . SER A 1 83 ? -3.290 -7.509 -2.332 1.00 94.94 83 SER A C 1
ATOM 662 O O . SER A 1 83 ? -2.346 -7.833 -1.613 1.00 94.94 83 SER A O 1
ATOM 664 N N . THR A 1 84 ? -3.689 -8.260 -3.355 1.00 95.50 84 THR A N 1
ATOM 665 C CA . THR A 1 84 ? -2.946 -9.427 -3.845 1.00 95.50 84 THR A CA 1
ATOM 666 C C . THR A 1 84 ? -2.510 -9.156 -5.274 1.00 95.50 84 THR A C 1
ATOM 668 O O . THR A 1 84 ? -3.330 -8.743 -6.088 1.00 95.50 84 THR A O 1
ATOM 671 N N . ILE A 1 85 ? -1.236 -9.391 -5.561 1.00 96.31 85 ILE A N 1
ATOM 672 C CA . ILE A 1 85 ? -0.636 -9.210 -6.882 1.00 96.31 85 ILE A CA 1
ATOM 673 C C . ILE A 1 85 ? -0.262 -10.609 -7.398 1.00 96.31 85 ILE A C 1
ATOM 675 O O . ILE A 1 85 ? 0.605 -11.249 -6.796 1.00 96.31 85 ILE A O 1
ATOM 679 N N . PRO A 1 86 ? -0.942 -11.125 -8.439 1.00 96.06 86 PRO A N 1
ATOM 680 C CA . PRO A 1 86 ? -0.685 -12.447 -9.002 1.00 96.06 86 PRO A CA 1
ATOM 681 C C . PRO A 1 86 ? 0.539 -12.398 -9.927 1.00 96.06 86 PRO A C 1
ATOM 683 O O . PRO A 1 86 ? 0.431 -12.043 -11.098 1.00 96.06 86 PRO A O 1
ATOM 686 N N . ILE A 1 87 ? 1.708 -12.724 -9.384 1.00 94.62 87 ILE A N 1
ATOM 687 C CA . ILE A 1 87 ? 2.996 -12.748 -10.087 1.00 94.62 87 ILE A CA 1
ATOM 688 C C . ILE A 1 87 ? 3.789 -13.973 -9.645 1.00 94.62 87 ILE A C 1
ATOM 690 O O . ILE A 1 87 ? 3.706 -14.376 -8.485 1.00 94.62 87 ILE A O 1
ATOM 694 N N . ASN A 1 88 ? 4.573 -14.550 -10.554 1.00 96.19 88 ASN A N 1
ATOM 695 C CA . ASN A 1 88 ? 5.471 -15.650 -10.219 1.00 96.19 88 ASN A CA 1
ATOM 696 C C . ASN A 1 88 ? 6.643 -15.124 -9.379 1.00 96.19 88 ASN A C 1
ATOM 698 O O . ASN A 1 88 ? 7.438 -14.315 -9.857 1.00 96.19 88 ASN A O 1
ATOM 702 N N . ALA A 1 89 ? 6.773 -15.584 -8.136 1.00 92.69 89 ALA A N 1
ATOM 703 C CA . ALA A 1 89 ? 7.827 -15.105 -7.248 1.00 92.69 89 ALA A CA 1
ATOM 704 C C . ALA A 1 89 ? 9.240 -15.521 -7.679 1.00 92.69 89 ALA A C 1
ATOM 706 O O . ALA A 1 89 ? 10.199 -14.833 -7.339 1.00 92.69 89 ALA A O 1
ATOM 707 N N . VAL A 1 90 ? 9.374 -16.617 -8.431 1.00 93.44 90 VAL A N 1
ATOM 708 C CA . VAL A 1 90 ? 10.665 -17.091 -8.946 1.00 93.44 90 VAL A CA 1
ATOM 709 C C . VAL A 1 90 ? 11.178 -16.170 -10.047 1.00 93.44 90 VAL A C 1
ATOM 711 O O . VAL A 1 90 ? 12.361 -15.835 -10.040 1.00 93.44 90 VAL A O 1
ATOM 714 N N . ASP A 1 91 ? 10.289 -15.733 -10.939 1.00 95.44 91 ASP A N 1
ATOM 715 C CA . ASP A 1 91 ? 10.652 -14.930 -12.112 1.00 95.44 91 ASP A CA 1
ATOM 716 C C . ASP A 1 91 ? 10.876 -13.450 -11.771 1.00 95.44 91 ASP A C 1
ATOM 718 O O . ASP A 1 91 ? 11.532 -12.745 -12.528 1.00 95.44 91 ASP A O 1
ATOM 722 N N . ASN A 1 92 ? 10.347 -12.977 -10.637 1.00 95.69 92 ASN A N 1
ATOM 723 C CA . ASN A 1 92 ? 10.335 -11.554 -10.281 1.00 95.69 92 ASN A CA 1
ATOM 724 C C . ASN A 1 92 ? 11.001 -11.270 -8.919 1.00 95.69 92 ASN A C 1
ATOM 726 O O . ASN A 1 92 ? 10.497 -10.514 -8.081 1.00 95.69 92 ASN A O 1
ATOM 730 N N . GLN A 1 93 ? 12.115 -11.952 -8.641 1.00 95.56 93 GLN A N 1
ATOM 731 C CA . GLN A 1 93 ? 12.807 -11.849 -7.351 1.00 95.56 93 GLN A CA 1
ATOM 732 C C . GLN A 1 93 ? 13.359 -10.445 -7.090 1.00 95.56 93 GLN A C 1
ATOM 734 O O . GLN A 1 93 ? 13.352 -9.990 -5.945 1.00 95.56 93 GLN A O 1
ATOM 739 N N . GLU A 1 94 ? 13.832 -9.745 -8.120 1.00 95.62 94 GLU A N 1
ATOM 740 C CA . GLU A 1 94 ? 14.417 -8.412 -7.966 1.00 95.62 94 GLU A CA 1
ATOM 741 C C . GLU A 1 94 ? 13.367 -7.390 -7.516 1.00 95.62 94 GLU A C 1
ATOM 743 O O . GLU A 1 94 ? 13.594 -6.629 -6.569 1.00 95.62 94 GLU A O 1
ATOM 748 N N . GLU A 1 95 ? 12.184 -7.420 -8.126 1.00 96.00 95 GLU A N 1
ATOM 749 C CA . GLU A 1 95 ? 11.068 -6.536 -7.808 1.00 96.00 95 GLU A CA 1
ATOM 750 C C . GLU A 1 95 ? 10.552 -6.821 -6.399 1.00 96.00 95 GLU A C 1
ATOM 752 O O . GLU A 1 95 ? 10.306 -5.897 -5.622 1.00 96.00 95 GLU A O 1
ATOM 757 N N . ILE A 1 96 ? 10.435 -8.104 -6.038 1.00 96.19 96 ILE A N 1
ATOM 758 C CA . ILE A 1 96 ? 10.019 -8.534 -4.699 1.00 96.19 96 ILE A CA 1
ATOM 759 C C . ILE A 1 96 ? 11.031 -8.085 -3.644 1.00 96.19 96 ILE A C 1
ATOM 761 O O . ILE A 1 96 ? 10.639 -7.587 -2.583 1.00 96.19 96 ILE A O 1
ATOM 765 N N . ASN A 1 97 ? 12.328 -8.210 -3.926 1.00 96.56 97 ASN A N 1
ATOM 766 C CA . ASN A 1 97 ? 13.385 -7.734 -3.038 1.00 96.56 97 ASN A CA 1
ATOM 767 C C . ASN A 1 97 ? 13.329 -6.211 -2.886 1.00 96.56 97 ASN A C 1
ATOM 769 O O . ASN A 1 97 ? 13.446 -5.694 -1.772 1.00 96.56 97 ASN A O 1
ATOM 773 N N . CYS A 1 98 ? 13.086 -5.484 -3.979 1.00 95.88 98 CYS A N 1
ATOM 774 C CA . CYS A 1 98 ? 12.906 -4.039 -3.948 1.00 95.88 98 CYS A CA 1
ATOM 775 C C . CYS A 1 98 ? 11.677 -3.640 -3.114 1.00 95.88 98 CYS A C 1
ATOM 777 O O . CYS A 1 98 ? 11.796 -2.793 -2.228 1.00 95.88 98 CYS A O 1
ATOM 779 N N . LEU A 1 99 ? 10.525 -4.282 -3.320 1.00 95.88 99 LEU A N 1
ATOM 780 C CA . LEU A 1 99 ? 9.314 -4.073 -2.522 1.00 95.88 99 LEU A CA 1
ATOM 781 C C . LEU A 1 99 ? 9.565 -4.327 -1.032 1.00 95.88 99 LEU A C 1
ATOM 783 O O . LEU A 1 99 ? 9.219 -3.494 -0.195 1.00 95.88 99 LEU A O 1
ATOM 787 N N . THR A 1 100 ? 10.204 -5.451 -0.705 1.00 95.69 100 THR A N 1
ATOM 788 C CA . THR A 1 100 ? 10.495 -5.858 0.679 1.00 95.69 100 THR A CA 1
ATOM 789 C C . THR A 1 100 ? 11.443 -4.880 1.365 1.00 95.69 100 THR A C 1
ATOM 791 O O . THR A 1 100 ? 11.248 -4.546 2.528 1.00 95.69 100 THR A O 1
ATOM 794 N N . LYS A 1 101 ? 12.443 -4.365 0.643 1.00 96.50 101 LYS A N 1
ATOM 795 C CA . LYS A 1 101 ? 13.390 -3.374 1.169 1.00 96.50 101 LYS A CA 1
ATOM 796 C C . LYS A 1 101 ? 12.741 -2.015 1.456 1.00 96.50 101 LYS A C 1
ATOM 798 O O . LYS A 1 101 ? 13.209 -1.300 2.338 1.00 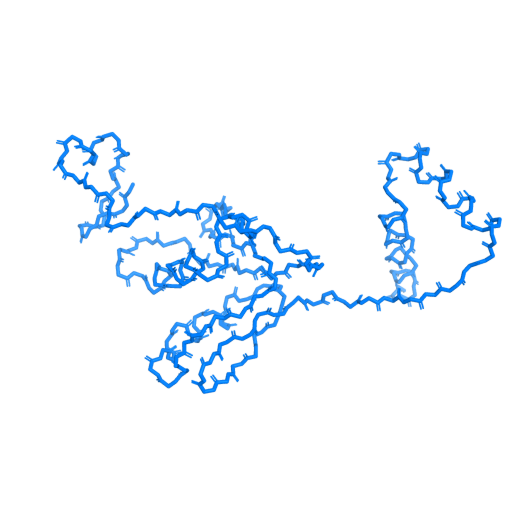96.50 101 LYS A O 1
ATOM 803 N N . HIS A 1 102 ? 11.709 -1.642 0.701 1.00 96.62 102 HIS A N 1
ATOM 804 C CA . HIS A 1 102 ? 11.119 -0.300 0.742 1.00 96.62 102 HIS A CA 1
ATOM 805 C C . HIS A 1 102 ? 9.733 -0.247 1.388 1.00 96.62 102 HIS A C 1
ATOM 807 O O . HIS A 1 102 ? 9.086 0.803 1.350 1.00 96.62 102 HIS A O 1
ATOM 813 N N . ILE A 1 103 ? 9.257 -1.339 1.989 1.00 96.00 103 ILE A N 1
ATOM 814 C CA . ILE A 1 103 ? 8.034 -1.298 2.788 1.00 96.00 103 ILE A CA 1
ATOM 815 C C . ILE A 1 103 ? 8.276 -0.472 4.057 1.00 96.00 103 ILE A C 1
ATOM 817 O O . ILE A 1 103 ? 9.217 -0.714 4.808 1.00 96.00 103 ILE A O 1
ATOM 821 N N . ASN A 1 104 ? 7.440 0.542 4.267 1.00 94.81 104 ASN A N 1
ATOM 822 C CA . ASN A 1 104 ? 7.481 1.412 5.443 1.00 94.81 104 ASN A CA 1
ATOM 823 C C . ASN A 1 104 ? 6.368 1.049 6.436 1.00 94.81 104 ASN A C 1
ATOM 825 O O . ASN A 1 104 ? 6.592 1.027 7.641 1.00 94.81 104 ASN A O 1
ATOM 829 N N . GLU A 1 105 ? 5.178 0.719 5.927 1.00 93.38 105 GLU A N 1
ATOM 830 C CA . GLU A 1 105 ? 4.048 0.225 6.717 1.00 93.38 105 GLU A CA 1
ATOM 831 C C . GLU A 1 105 ? 3.361 -0.919 5.970 1.00 93.38 105 GLU A C 1
ATOM 833 O O . GLU A 1 105 ? 3.272 -0.911 4.744 1.00 93.38 105 GLU A O 1
ATOM 838 N N . GLY A 1 106 ? 2.822 -1.889 6.698 1.00 93.81 106 GLY A N 1
ATOM 839 C CA . GLY A 1 106 ? 2.309 -3.130 6.129 1.00 93.81 106 GLY A CA 1
ATOM 840 C C . GLY A 1 106 ? 3.302 -4.293 6.225 1.00 93.81 106 GLY A C 1
ATOM 841 O O . GLY A 1 106 ? 4.384 -4.187 6.803 1.00 93.81 106 GLY A O 1
ATOM 842 N N . SER A 1 107 ? 2.910 -5.417 5.635 1.00 94.62 107 SER A N 1
ATOM 843 C CA . SER A 1 107 ? 3.731 -6.614 5.473 1.00 94.62 107 SER A CA 1
ATOM 844 C C . SER A 1 107 ? 3.511 -7.244 4.098 1.00 94.62 107 SER A C 1
ATOM 846 O O . SER A 1 107 ? 2.443 -7.108 3.492 1.00 94.62 107 SER A O 1
ATOM 848 N N . ILE A 1 108 ? 4.536 -7.947 3.613 1.00 96.12 108 ILE A N 1
ATOM 849 C CA . ILE A 1 108 ? 4.515 -8.690 2.350 1.00 96.12 108 ILE A CA 1
ATOM 850 C C . ILE A 1 108 ? 4.588 -10.178 2.674 1.00 96.12 108 ILE A C 1
ATOM 852 O O . ILE A 1 108 ? 5.524 -10.635 3.325 1.00 96.12 108 ILE A O 1
ATOM 856 N N . ASN A 1 109 ? 3.605 -10.947 2.214 1.00 96.38 109 ASN A N 1
ATOM 857 C CA . ASN A 1 109 ? 3.642 -12.404 2.246 1.00 96.38 109 ASN A CA 1
ATOM 858 C C . ASN A 1 109 ? 3.832 -12.918 0.817 1.00 96.38 109 ASN A C 1
ATOM 860 O O . ASN A 1 109 ? 2.951 -12.747 -0.026 1.00 96.38 109 ASN A O 1
ATOM 864 N N . ILE A 1 110 ? 4.991 -13.514 0.556 1.00 96.75 110 ILE A N 1
ATOM 865 C CA . ILE A 1 110 ? 5.381 -14.013 -0.763 1.00 96.75 110 ILE A CA 1
ATOM 866 C C . ILE A 1 110 ? 4.949 -15.476 -0.881 1.00 96.75 110 ILE A C 1
ATOM 868 O O . ILE A 1 110 ? 5.170 -16.272 0.032 1.00 96.75 110 ILE A O 1
ATOM 872 N N . ARG A 1 111 ? 4.318 -15.822 -2.000 1.00 96.06 111 ARG A N 1
ATOM 873 C CA . ARG A 1 111 ? 3.967 -17.187 -2.403 1.00 96.06 111 ARG A CA 1
ATOM 874 C C . ARG A 1 111 ? 4.446 -17.411 -3.832 1.00 96.06 111 ARG A C 1
ATOM 876 O O . ARG A 1 111 ? 4.710 -16.446 -4.537 1.00 96.06 111 ARG A O 1
ATOM 883 N N . GLU A 1 112 ? 4.521 -18.666 -4.261 1.00 94.56 112 GLU A N 1
ATOM 884 C CA . GLU A 1 112 ? 5.020 -19.026 -5.597 1.00 94.56 112 GLU A CA 1
ATOM 885 C C . GLU A 1 112 ? 4.298 -18.275 -6.729 1.00 94.56 112 GLU A C 1
ATOM 887 O O . GLU A 1 112 ? 4.946 -17.814 -7.661 1.00 94.56 112 GLU A O 1
ATOM 892 N N . ASP A 1 113 ? 2.978 -18.096 -6.620 1.00 96.06 113 ASP A N 1
ATOM 893 C CA . ASP A 1 113 ? 2.113 -17.543 -7.671 1.00 96.06 113 ASP A CA 1
ATOM 894 C C . ASP A 1 113 ? 1.603 -16.117 -7.400 1.00 96.06 113 ASP A C 1
ATOM 896 O O . ASP A 1 113 ? 0.831 -15.568 -8.192 1.00 96.06 113 ASP A O 1
ATOM 900 N N . LYS A 1 114 ? 1.948 -15.531 -6.247 1.00 96.56 114 LYS A N 1
ATOM 901 C CA . LYS A 1 114 ? 1.465 -14.202 -5.848 1.00 96.56 114 LYS A CA 1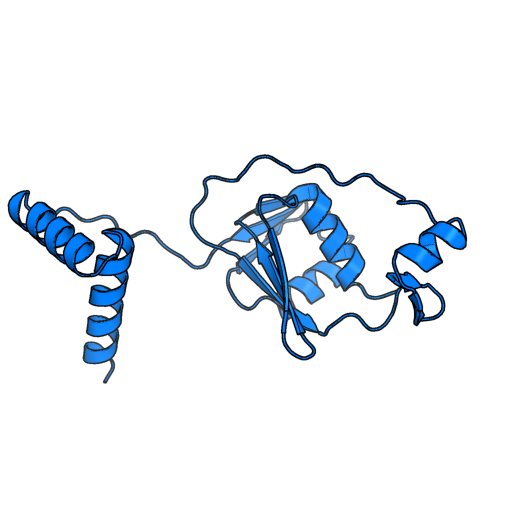
ATOM 902 C C . LYS A 1 114 ? 2.247 -13.601 -4.693 1.00 96.56 114 LYS A C 1
ATOM 904 O O . LYS A 1 114 ? 2.762 -14.304 -3.827 1.00 96.56 114 LYS A O 1
ATOM 909 N N . ILE A 1 115 ? 2.152 -12.283 -4.571 1.00 96.94 115 ILE A N 1
ATOM 910 C CA . ILE A 1 115 ? 2.460 -11.567 -3.331 1.00 96.94 115 ILE A CA 1
ATOM 911 C C . ILE A 1 115 ? 1.181 -11.013 -2.704 1.00 96.94 115 ILE A C 1
ATOM 913 O O . ILE A 1 115 ? 0.273 -10.534 -3.386 1.00 96.94 115 ILE A O 1
ATOM 917 N N . ILE A 1 116 ? 1.096 -11.097 -1.379 1.00 96.25 116 ILE A N 1
ATOM 918 C CA . ILE A 1 116 ? -0.039 -10.619 -0.592 1.00 96.25 116 ILE A CA 1
ATOM 919 C C . ILE A 1 116 ? 0.447 -9.468 0.285 1.00 96.25 116 ILE A C 1
ATOM 921 O O . ILE A 1 116 ? 1.280 -9.662 1.169 1.00 96.25 116 ILE A O 1
ATOM 925 N N . LEU A 1 117 ? -0.105 -8.281 0.054 1.00 95.62 117 LEU A N 1
ATOM 926 C CA . LEU A 1 117 ? 0.212 -7.050 0.768 1.00 95.62 117 LEU A CA 1
ATOM 927 C C . LEU A 1 117 ? -0.836 -6.826 1.855 1.00 95.62 117 LEU A C 1
ATOM 929 O O . LEU A 1 117 ? -2.021 -6.648 1.559 1.00 95.62 117 LEU A O 1
ATOM 933 N N . ARG A 1 118 ? -0.415 -6.865 3.120 1.00 93.38 118 ARG A N 1
ATOM 934 C CA . ARG A 1 118 ? -1.300 -6.746 4.286 1.00 93.38 118 ARG A CA 1
ATOM 935 C C . ARG A 1 118 ? -0.997 -5.486 5.068 1.00 93.38 118 ARG A C 1
ATOM 937 O O . ARG A 1 118 ? 0.156 -5.096 5.191 1.00 93.38 118 ARG A O 1
ATOM 944 N N . SER A 1 119 ? -2.038 -4.878 5.621 1.00 90.75 119 SER A N 1
ATOM 945 C CA . SER A 1 119 ? -1.860 -3.784 6.567 1.00 90.75 119 SER A CA 1
ATOM 946 C C . SER A 1 119 ? -1.402 -4.301 7.931 1.00 90.75 119 SER A C 1
ATOM 948 O O . SER A 1 119 ? -1.687 -5.444 8.279 1.00 90.75 119 SER A O 1
ATOM 950 N N . ASN A 1 120 ? -0.751 -3.432 8.703 1.00 85.31 120 ASN A N 1
ATOM 951 C CA . ASN A 1 120 ? -0.341 -3.698 10.086 1.00 85.31 120 ASN A CA 1
ATOM 952 C C . ASN A 1 120 ? -1.429 -3.327 11.103 1.00 85.31 120 ASN A C 1
ATOM 954 O O . ASN A 1 120 ? -1.206 -3.421 12.305 1.00 85.31 120 ASN A O 1
ATOM 958 N N . PHE A 1 121 ? -2.584 -2.847 10.636 1.00 77.94 121 PHE A N 1
ATOM 959 C CA . PHE A 1 121 ? -3.711 -2.539 11.504 1.00 77.94 121 PHE A CA 1
ATOM 960 C C . PHE A 1 121 ? -4.494 -3.810 11.829 1.00 77.94 121 PHE A C 1
ATOM 962 O O . PHE A 1 121 ? -5.086 -4.421 10.938 1.00 77.94 121 PHE A O 1
ATOM 969 N N . ASP A 1 122 ? -4.557 -4.142 13.115 1.00 75.56 122 ASP A N 1
ATOM 970 C CA . ASP A 1 122 ? -5.441 -5.172 13.651 1.00 75.56 122 ASP A CA 1
ATOM 971 C C . ASP A 1 122 ? -6.690 -4.557 14.287 1.00 75.56 122 ASP A C 1
ATOM 973 O O . ASP A 1 122 ? -6.666 -3.467 14.862 1.00 75.56 122 ASP A O 1
ATOM 977 N N . SER A 1 123 ? -7.817 -5.265 14.181 1.00 78.12 123 SER A N 1
ATOM 978 C CA . SER A 1 123 ? -9.086 -4.808 14.749 1.00 78.12 123 SER A CA 1
ATOM 979 C C . SER A 1 123 ? -9.294 -5.349 16.160 1.00 78.12 123 SER A C 1
ATOM 981 O O . SER A 1 123 ? -9.292 -6.565 16.357 1.00 78.12 123 SER A O 1
ATOM 983 N N . ILE A 1 124 ? -9.611 -4.469 17.109 1.00 81.88 124 ILE A N 1
ATOM 984 C CA . ILE A 1 124 ? -10.072 -4.853 18.447 1.00 81.88 124 ILE A CA 1
ATOM 985 C C . ILE A 1 124 ? -11.597 -4.712 18.498 1.00 81.88 124 ILE A C 1
ATOM 987 O O . ILE A 1 124 ? -12.145 -3.658 18.178 1.00 81.88 124 ILE A O 1
ATOM 991 N N . LYS A 1 125 ? -12.298 -5.777 18.904 1.00 85.75 125 LYS A N 1
ATOM 992 C CA . LYS A 1 125 ? -13.746 -5.751 19.162 1.00 85.75 125 LYS A CA 1
ATOM 993 C C . LYS A 1 125 ? -13.994 -5.824 20.660 1.00 85.75 125 LYS A C 1
ATOM 995 O O . LYS A 1 125 ? -13.506 -6.734 21.320 1.00 85.75 125 LYS A O 1
ATOM 1000 N N . PHE A 1 126 ? -14.794 -4.903 21.176 1.00 88.75 126 PHE A N 1
ATOM 1001 C CA . PHE A 1 126 ? -15.211 -4.887 22.572 1.00 88.75 126 PHE A CA 1
ATOM 1002 C C . PHE A 1 126 ? -16.650 -4.388 22.687 1.00 88.75 126 PHE A C 1
ATOM 1004 O O . PHE A 1 126 ? -17.196 -3.781 21.761 1.00 88.75 126 PHE A O 1
ATOM 1011 N N . TYR A 1 127 ? -17.270 -4.679 23.826 1.00 92.44 127 TYR A N 1
ATOM 1012 C CA . TYR A 1 127 ? -18.634 -4.276 24.136 1.00 92.44 127 TYR A CA 1
ATOM 1013 C C . TYR A 1 127 ? -18.609 -3.170 25.183 1.00 92.44 127 TYR A C 1
ATOM 1015 O O . TYR A 1 127 ? -17.830 -3.222 26.129 1.00 92.44 127 TYR A O 1
ATOM 1023 N N . LEU A 1 128 ? -19.479 -2.185 24.996 1.00 91.81 128 LEU A N 1
ATOM 1024 C CA . LEU A 1 128 ? -19.703 -1.084 25.924 1.00 91.81 128 LEU A CA 1
ATOM 1025 C C . LEU A 1 128 ? -21.160 -1.098 26.358 1.00 91.81 128 LEU A C 1
ATOM 1027 O O . LEU A 1 128 ? -22.034 -1.544 25.602 1.00 91.81 128 LEU A O 1
ATOM 1031 N N . LYS A 1 129 ? -21.435 -0.544 27.536 1.00 95.75 129 LYS A N 1
ATOM 1032 C CA . LYS A 1 129 ? -22.806 -0.227 27.917 1.00 95.75 129 LYS A CA 1
ATOM 1033 C C . LYS A 1 129 ? -23.373 0.844 26.981 1.00 95.75 129 LYS A C 1
ATOM 1035 O O . LYS A 1 129 ? -22.662 1.574 26.283 1.00 95.75 129 LYS A O 1
ATOM 1040 N N . LYS A 1 130 ? -24.702 0.902 26.911 1.00 93.62 130 LYS A N 1
ATOM 1041 C CA . LYS A 1 130 ? -25.410 1.765 25.955 1.00 93.62 130 LYS A CA 1
ATOM 1042 C C . LYS A 1 130 ? -25.142 3.250 26.221 1.00 93.62 130 LYS A C 1
ATOM 1044 O O . LYS A 1 130 ? -24.936 4.000 25.270 1.00 93.62 130 LYS A O 1
ATOM 1049 N N . ASP A 1 131 ? -25.140 3.634 27.489 1.00 96.56 131 ASP A N 1
ATOM 1050 C CA . ASP A 1 131 ? -24.816 4.964 28.005 1.00 96.56 131 ASP A CA 1
ATOM 1051 C C . ASP A 1 131 ? -23.355 5.342 27.728 1.00 96.56 131 ASP A C 1
ATOM 1053 O O . ASP A 1 131 ? -23.104 6.409 27.174 1.00 96.56 131 ASP A O 1
ATOM 1057 N N . GLU A 1 132 ? -22.404 4.434 27.969 1.00 94.31 132 GLU A N 1
ATOM 1058 C CA . GLU A 1 132 ? -20.981 4.643 27.644 1.00 94.31 132 GLU A CA 1
ATOM 1059 C C . GLU A 1 132 ? -20.784 4.940 26.147 1.00 94.31 132 GLU A C 1
ATOM 1061 O O . GLU A 1 132 ? -20.108 5.896 25.763 1.00 94.31 132 GLU A O 1
ATOM 1066 N N . LYS A 1 133 ? -21.440 4.169 25.268 1.00 94.62 133 LYS A N 1
ATOM 1067 C CA . LYS A 1 133 ? -21.380 4.399 23.817 1.00 94.62 133 LYS A CA 1
ATOM 1068 C C . LYS A 1 133 ? -22.036 5.718 23.399 1.00 94.62 133 LYS A C 1
ATOM 1070 O O . LYS A 1 133 ? -21.589 6.331 22.429 1.00 94.62 133 LYS A O 1
ATOM 1075 N N . GLN A 1 134 ? -23.115 6.132 24.062 1.00 94.81 134 GLN A N 1
ATOM 1076 C CA . GLN A 1 134 ? -23.760 7.421 23.792 1.00 94.81 134 GLN A CA 1
ATOM 1077 C C . GLN A 1 134 ? -22.852 8.583 24.187 1.00 94.81 134 GLN A C 1
ATOM 1079 O O . GLN A 1 134 ? -22.679 9.501 23.387 1.00 94.81 134 GLN A O 1
ATOM 1084 N N . LEU A 1 135 ? -22.211 8.493 25.352 1.00 95.50 135 LEU A N 1
ATOM 1085 C CA . LEU A 1 135 ? -21.262 9.493 25.823 1.00 95.50 135 LEU A CA 1
ATOM 1086 C C . LEU A 1 135 ? -20.078 9.647 24.860 1.00 95.50 135 LEU A C 1
ATOM 1088 O O . LEU A 1 135 ? -19.767 10.759 24.446 1.00 95.50 135 LEU A O 1
ATOM 1092 N N . LEU A 1 136 ? -19.475 8.540 24.409 1.00 95.06 136 LEU A N 1
ATOM 1093 C CA . LEU A 1 136 ? -18.383 8.601 23.430 1.00 95.06 136 LEU A CA 1
ATOM 1094 C C . LEU A 1 136 ? -18.805 9.273 22.116 1.00 95.06 136 LEU A C 1
ATOM 1096 O O . LEU A 1 136 ? -18.034 10.027 21.530 1.00 95.06 136 LEU A O 1
ATOM 1100 N N . LYS A 1 137 ? -20.034 9.028 21.640 1.00 94.25 137 LYS A N 1
ATOM 1101 C CA . LYS A 1 137 ? -20.548 9.697 20.434 1.00 94.25 137 LYS A CA 1
ATOM 1102 C C . LYS A 1 137 ? -20.698 11.202 20.628 1.00 94.25 137 LYS A C 1
ATOM 1104 O O . LYS A 1 137 ? -20.399 11.949 19.701 1.00 94.25 137 LYS A O 1
ATOM 1109 N N . GLN A 1 138 ? -21.170 11.627 21.798 1.00 95.88 138 GLN A N 1
ATOM 1110 C CA . GLN A 1 138 ? -21.300 13.041 22.125 1.00 95.88 138 GLN A CA 1
ATOM 1111 C C . GLN A 1 138 ? -19.924 13.716 22.141 1.00 95.88 138 GLN A C 1
ATOM 1113 O O . GLN A 1 138 ? -19.724 14.679 21.407 1.00 95.88 138 GLN A O 1
ATOM 1118 N N . ILE A 1 139 ? -18.960 13.145 22.871 1.00 95.44 139 ILE A N 1
ATOM 1119 C CA . ILE A 1 139 ? -17.587 13.667 22.947 1.00 95.44 139 ILE A CA 1
ATOM 1120 C C . ILE A 1 139 ? -16.965 13.751 21.549 1.00 95.44 139 ILE A C 1
ATOM 1122 O O . ILE A 1 139 ? -16.376 14.769 21.195 1.00 95.44 139 ILE A O 1
ATOM 1126 N N . ALA A 1 140 ? -17.122 12.708 20.728 1.00 94.75 140 ALA A N 1
ATOM 1127 C CA . ALA A 1 140 ? -16.591 12.697 19.368 1.00 94.75 140 ALA A CA 1
ATOM 1128 C C . ALA A 1 140 ? -17.177 13.850 18.536 1.00 94.75 140 ALA A C 1
ATOM 1130 O O . ALA A 1 140 ? -16.432 14.584 17.891 1.00 94.75 140 ALA A O 1
ATOM 1131 N N . SER A 1 141 ? -18.494 14.064 18.621 1.00 94.88 141 SER A N 1
ATOM 1132 C CA . SER A 1 141 ? -19.174 15.164 17.934 1.00 94.88 141 SER A CA 1
ATOM 1133 C C . SER A 1 141 ? -18.702 16.540 18.409 1.00 94.88 141 SER A C 1
ATOM 1135 O O . SER A 1 141 ? -18.505 17.420 17.576 1.00 94.88 141 SER A O 1
ATOM 1137 N N . GLU A 1 142 ? -18.514 16.733 19.717 1.00 95.81 142 GLU A N 1
ATOM 1138 C CA . GLU A 1 142 ? -18.026 17.993 20.301 1.00 95.81 142 GLU A CA 1
ATOM 1139 C C . GLU A 1 142 ? -16.614 18.350 19.808 1.00 95.81 142 GLU A C 1
ATOM 1141 O O . GLU A 1 142 ? -16.290 19.525 19.662 1.00 95.81 142 GLU A O 1
ATOM 1146 N N . HIS A 1 143 ? -15.800 17.341 19.483 1.00 91.94 143 HIS A N 1
ATOM 1147 C CA . HIS A 1 143 ? -14.423 17.508 19.008 1.00 91.94 143 HIS A CA 1
ATOM 1148 C C . HIS A 1 143 ? -14.281 17.395 17.480 1.00 91.94 143 HIS A C 1
ATOM 1150 O O . HIS A 1 143 ? -13.163 17.399 16.968 1.00 91.94 143 HIS A O 1
ATOM 1156 N N . GLY A 1 144 ? -15.386 17.266 16.733 1.00 93.12 144 GLY A N 1
ATOM 1157 C CA . GLY A 1 144 ? -15.348 17.086 15.275 1.00 93.12 144 GLY A CA 1
ATOM 1158 C C . GLY A 1 144 ? -14.673 15.782 14.825 1.00 93.12 144 GLY A C 1
ATOM 1159 O O . GLY A 1 144 ? -14.173 15.696 13.705 1.00 93.12 144 GLY A O 1
ATOM 1160 N N . LEU A 1 145 ? -14.638 14.772 15.695 1.00 93.19 145 LEU A N 1
ATOM 1161 C CA . LEU A 1 145 ? -14.036 13.467 15.448 1.00 93.19 145 LEU A CA 1
ATOM 1162 C C . LEU A 1 145 ? -15.111 12.424 15.142 1.00 93.19 145 LEU A C 1
ATOM 1164 O O . LEU A 1 145 ? -16.253 12.488 15.600 1.00 93.19 145 LEU A O 1
ATOM 1168 N N . THR A 1 146 ? -14.725 11.386 14.410 1.00 91.88 146 THR A N 1
ATOM 1169 C CA . THR A 1 146 ? -15.509 10.150 14.375 1.00 91.88 146 THR A CA 1
ATOM 1170 C C . THR A 1 146 ? -15.346 9.383 15.688 1.00 91.88 146 THR A C 1
ATOM 1172 O O . THR A 1 146 ? -14.343 9.514 16.392 1.00 91.88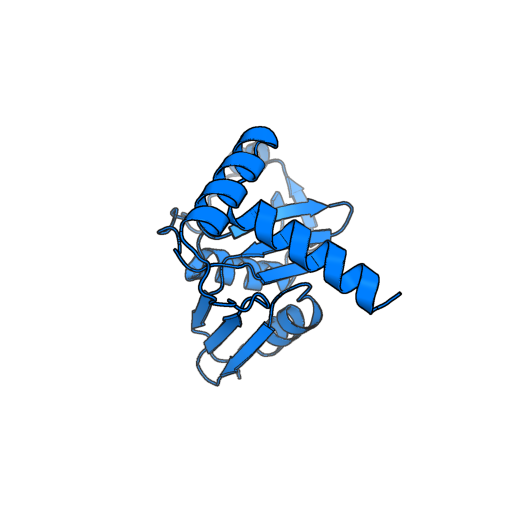 146 THR A O 1
ATOM 1175 N N . LEU A 1 147 ? -16.315 8.520 16.002 1.00 90.94 147 LEU A N 1
ATOM 1176 C CA . LEU A 1 147 ? -16.228 7.636 17.168 1.00 90.94 147 LEU A CA 1
ATOM 1177 C C . LEU A 1 147 ? -14.965 6.753 17.131 1.00 90.94 147 LEU A C 1
ATOM 1179 O O . LEU A 1 147 ? -14.381 6.477 18.171 1.00 90.94 147 LEU A O 1
ATOM 1183 N N . GLU A 1 148 ? -14.546 6.324 15.938 1.00 87.88 148 GLU A N 1
ATOM 1184 C CA . GLU A 1 148 ? -13.336 5.517 15.748 1.00 87.88 148 GLU A CA 1
ATOM 1185 C C . GLU A 1 148 ? -12.074 6.322 16.088 1.00 87.88 148 GLU A C 1
ATOM 1187 O O . GLU A 1 148 ? -11.286 5.876 16.915 1.00 87.88 148 GLU A O 1
ATOM 1192 N N . GLN A 1 149 ? -11.947 7.547 15.566 1.00 88.94 149 GLN A N 1
ATOM 1193 C CA . GLN A 1 149 ? -10.818 8.437 15.871 1.00 88.94 149 GLN A CA 1
ATOM 1194 C C . GLN A 1 149 ? -10.725 8.789 17.359 1.00 88.94 149 GLN A C 1
ATOM 1196 O O . GLN A 1 149 ? -9.631 8.805 17.916 1.00 88.94 149 GLN A O 1
ATOM 1201 N N . LEU A 1 150 ? -11.861 9.049 18.017 1.00 93.94 150 LEU A N 1
ATOM 1202 C CA . LEU A 1 150 ? -11.872 9.301 19.458 1.00 93.94 150 LEU A CA 1
ATOM 1203 C C . LEU A 1 150 ? -11.308 8.097 20.227 1.00 93.94 150 LEU A C 1
ATOM 1205 O O . LEU A 1 150 ? -10.411 8.262 21.053 1.00 93.94 150 LEU A O 1
ATOM 1209 N N . CYS A 1 151 ? -11.799 6.890 19.935 1.00 91.75 151 CYS A N 1
ATOM 1210 C CA . CYS A 1 151 ? -11.319 5.666 20.574 1.00 91.75 151 CYS A CA 1
ATOM 1211 C C . CYS A 1 151 ? -9.825 5.427 20.310 1.00 91.75 151 CYS A C 1
ATOM 1213 O O . CYS A 1 151 ? -9.092 5.088 21.236 1.00 91.75 151 CYS A O 1
ATOM 1215 N N . GLU A 1 152 ? -9.361 5.622 19.073 1.00 89.25 152 GLU A N 1
ATOM 1216 C CA . GLU A 1 152 ? -7.943 5.496 18.721 1.00 89.25 152 GLU A CA 1
ATOM 1217 C C . GLU A 1 152 ? -7.067 6.461 19.526 1.00 89.25 152 GLU A C 1
ATOM 1219 O O . GLU A 1 152 ? -6.053 6.040 20.086 1.00 89.25 152 GLU A O 1
ATOM 1224 N N . ASN A 1 153 ? -7.472 7.729 19.633 1.00 91.44 153 ASN A N 1
ATOM 1225 C CA . ASN A 1 153 ? -6.741 8.743 20.389 1.00 91.44 153 ASN A CA 1
ATOM 1226 C C . ASN A 1 153 ? -6.646 8.372 21.873 1.00 91.44 153 ASN A C 1
ATOM 1228 O O . ASN A 1 153 ? -5.549 8.364 22.428 1.00 91.44 153 ASN A O 1
ATOM 1232 N N . MET A 1 154 ? -7.772 7.991 22.488 1.00 92.88 154 MET A N 1
ATOM 1233 C CA . MET A 1 154 ? -7.813 7.580 23.896 1.00 92.88 154 MET A CA 1
ATOM 1234 C C . MET A 1 154 ? -6.913 6.366 24.169 1.00 92.88 154 MET A C 1
ATOM 1236 O O . MET A 1 154 ? -6.203 6.334 25.174 1.00 92.88 154 MET A O 1
ATOM 1240 N N . ILE A 1 155 ? -6.917 5.369 23.274 1.00 91.69 155 ILE A N 1
ATOM 1241 C CA . ILE A 1 155 ? -6.067 4.178 23.403 1.00 91.69 155 ILE A CA 1
ATOM 1242 C C . ILE A 1 155 ? -4.588 4.560 23.296 1.00 91.69 155 ILE A C 1
ATOM 1244 O O . ILE A 1 155 ? -3.797 4.150 24.142 1.00 91.69 155 ILE A O 1
ATOM 1248 N N . ARG A 1 156 ? -4.201 5.356 22.291 1.00 90.00 156 ARG A N 1
ATOM 1249 C CA . ARG A 1 156 ? -2.800 5.765 22.087 1.00 90.00 156 ARG A CA 1
ATOM 1250 C C . ARG A 1 156 ? -2.277 6.599 23.250 1.00 90.00 156 ARG A C 1
ATOM 1252 O O . ARG A 1 156 ? -1.186 6.327 23.741 1.00 90.00 156 ARG A O 1
ATOM 1259 N N . GLU A 1 157 ? -3.065 7.560 23.726 1.00 92.62 157 GLU A N 1
ATOM 1260 C CA . GLU A 1 157 ? -2.715 8.379 24.888 1.00 92.62 157 GLU A CA 1
ATOM 1261 C C . GLU A 1 157 ? -2.454 7.504 26.121 1.00 92.62 157 GLU A C 1
ATOM 1263 O O . GLU A 1 157 ? -1.437 7.660 26.800 1.00 92.62 157 GLU A O 1
ATOM 1268 N N . LYS A 1 158 ? -3.332 6.52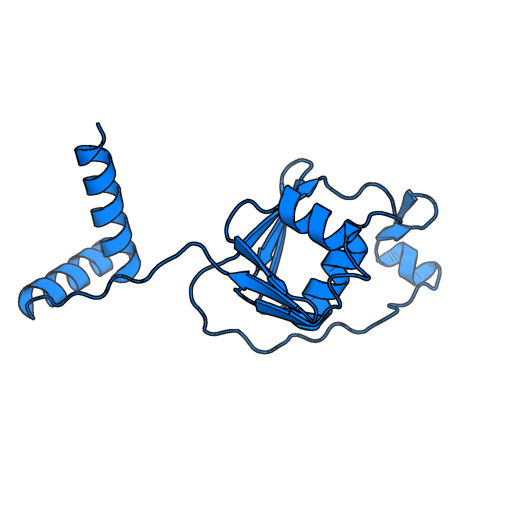8 26.383 1.00 92.50 158 LYS A N 1
ATOM 1269 C CA . LYS A 1 158 ? -3.166 5.611 27.513 1.00 92.50 158 LYS A CA 1
ATOM 1270 C C . LYS A 1 158 ? -1.974 4.677 27.347 1.00 92.50 158 LYS A C 1
ATOM 1272 O O . LYS A 1 158 ? -1.247 4.475 28.313 1.00 92.50 158 LYS A O 1
ATOM 1277 N N . LEU A 1 159 ? -1.725 4.149 26.148 1.00 90.75 159 LEU A N 1
ATOM 1278 C CA . LEU A 1 159 ? -0.538 3.331 25.881 1.00 90.75 159 LEU A CA 1
ATOM 1279 C C . LEU A 1 159 ? 0.758 4.109 26.144 1.00 90.75 159 LEU A C 1
ATOM 1281 O O . LEU A 1 159 ? 1.660 3.571 26.778 1.00 90.75 159 LEU A O 1
ATOM 1285 N N . HIS A 1 160 ? 0.835 5.381 25.740 1.00 88.88 160 HIS A N 1
ATOM 1286 C CA . HIS A 1 160 ? 1.993 6.225 26.050 1.00 88.88 160 HIS A CA 1
ATOM 1287 C C . HIS A 1 160 ? 2.212 6.391 27.559 1.00 88.88 160 HIS A C 1
ATOM 1289 O O . HIS A 1 160 ? 3.352 6.325 28.010 1.00 88.88 160 HIS A O 1
ATOM 1295 N N . GLN A 1 161 ? 1.139 6.542 28.340 1.00 87.88 161 GLN A N 1
ATOM 1296 C CA . GLN A 1 161 ? 1.219 6.639 29.804 1.00 87.88 161 GLN A CA 1
ATOM 1297 C C . GLN A 1 161 ? 1.690 5.335 30.469 1.00 87.88 161 GLN A C 1
ATOM 1299 O O . GLN A 1 161 ? 2.363 5.401 31.488 1.00 87.88 161 GLN A O 1
ATOM 1304 N N . TYR A 1 162 ? 1.361 4.160 29.919 1.00 87.00 162 TYR A N 1
ATOM 1305 C CA . TYR A 1 162 ? 1.822 2.869 30.459 1.00 87.00 162 TYR A CA 1
ATOM 1306 C C . TYR A 1 162 ? 3.275 2.526 30.103 1.00 87.00 162 TYR A C 1
ATOM 1308 O O . TYR A 1 162 ? 3.878 1.682 30.762 1.00 87.00 162 TYR A O 1
ATOM 1316 N N . HIS A 1 163 ? 3.814 3.138 29.048 1.00 73.88 163 HIS A N 1
ATOM 1317 C CA . HIS A 1 163 ? 5.177 2.907 28.562 1.00 73.88 163 HIS A CA 1
ATOM 1318 C C . HIS A 1 163 ? 6.157 4.046 28.903 1.00 73.88 163 HIS A C 1
ATOM 1320 O O . HIS A 1 163 ? 7.300 3.997 28.448 1.00 73.88 163 HIS A O 1
ATOM 1326 N N . SER A 1 164 ? 5.717 5.044 29.678 1.00 57.97 164 SER A N 1
ATOM 1327 C CA . SER A 1 164 ? 6.556 6.107 30.260 1.00 57.97 164 SER A CA 1
ATOM 1328 C C . SER A 1 164 ? 6.872 5.793 31.718 1.00 57.97 164 SER A C 1
ATOM 1330 O O . SER A 1 164 ? 8.005 6.098 32.142 1.00 57.97 164 SER A O 1
#

Radius of gyration: 20.91 Å; chains: 1; bounding box: 43×38×62 Å

Foldseek 3Di:
DQDQVLDDDDPVVCVVVVDDDPDDQDADDADPDDAKWKFKAFADSHPPDLVVVVVVQCSVWQNPNFWDWDDDPRIIIIIGDWTKRFAACVVCVVSVVRRCVGTPFFDWDDDRGIITTGGPDDDDDDDDPPVVLVVLCVVCVVVVHDSVVSVVVVVVVVVVVVVD

Sequence (164 aa):
ILTDKDEFLSLQDAIEEGFSPASIITKGKYASNKGSVQFKFPKPISFGSIIFVILDWLYLYVTPSNMNMYILEDKLIVNIKPSTIPINAVDNQEEINCLTKHINEGSINIREDKIILRSNFDSIKFYLKKDEKQLLKQIASEHGLTLEQLCENMIREKLHQYHS

pLDDT: mean 90.09, std 6.85, range [57.97, 97.44]

Secondary structure (DSSP, 8-state):
-B-TTS-B--HHHHHHTT---SS-----PPP-----EEEEEEPP-STT-HHHHHHHHIIIII-GGGEEEEEETTEEEEEE-SEEE---TTTTHHHHHHHHHHEEESEEEEETTEEEEE-SPPPP-----HHHHHHHHHHHHHTT--HHHHHHHHHHHHHHHH--

=== Feature glossary ===
Legend for the data blocks above and below:

— What the protein is —

Sequence gives the chain of amino acids in standard one-letter code (A=alanine, C=cysteine, …, Y=tyrosine), read N→C. It is the only feature that is directly encoded by the gene; all structural features are derived from the folded form of this sequence.

The annotation block draws on four external resources. InterPro: which protein families and domains the sequence belongs to. GO: standardized terms for what the protein does, what process it participates in, and where in the cell it acts. CATH: which structural fold it has in the CATH hierarchy. Organism: the species of origin.

— Where its atoms are —

Atomic coordinates in PDBx/mmCIF format — the same representation the Protein Data Bank distributes. Each line of the _atom_site loop places one backbone atom in Cartesian space (units: ångströms, origin: arbitrary).

Six rendered views show the 3D structure from the faces of a cube — i.e. along ±x, ±y, ±z. Rendering representation is drawn randomly per protein from cartoon (secondary-structure ribbons), sticks (backbone bonds), or molecular surface; coloring is either N→C rainbow (blue at the N-terminus through red at the C-terminus) or one color per chain.

— Local backbone conformation —

DSSP 8-state secondary structure assigns each residue one of H (α-helix), G (3₁₀-helix), I (π-helix), E (extended β-strand), B (isolated β-bridge), T (hydrogen-bonded turn), S (bend), or '-' (coil). The assignment is computed from backbone hydrogen-bond geometry via the Kabsch–Sander algorithm.

P-SEA three-state annotation labels each residue as helix, strand, or coil based purely on the geometry of the Cα trace. It serves as a fallback when the full backbone (and thus DSSP) is unavailable.

φ (phi) and ψ (psi) are the two rotatable backbone dihedrals per residue: φ is the C(i-1)–N–Cα–C torsion, ψ is the N–Cα–C–N(i+1) torsion, both in degrees on (−180°, 180°]. α-helical residues cluster near (−60°, −45°); β-strand residues near (−120°, +130°). A Ramachandran plot is simply a scatter of (φ, ψ) for every residue.

— Global shape and packing —

Radius of gyration (Rg) is the root-mean-square distance of Cα atoms from their centroid — a single number for overall size and compactness. A globular domain of N residues has Rg ≈ 2.2·N^0.38 Å; an extended or disordered chain has a much larger Rg. The Cα contact count is the number of residue pairs whose Cα atoms are within 8 Å and are more than four positions apart in sequence — a standard proxy for tertiary packing density. The bounding box is the smallest axis-aligned box enclosing all Cα atoms.

Accessible surface area quantifies burial. A residue with SASA near zero is packed into the hydrophobic core; one with SASA >100 Å² sits on the surface. Computed here via the Shrake–Rupley numerical algorithm with a 1.4 Å probe.

The contact map is a binary N×N matrix image: pixel (i, j) is dark where Cα_i and Cα_j are within 8 Å and |i−j|>4. Because the |i−j|>4 filter removes local helical contacts, off-diagonal stripes parallel to the main diagonal indicate parallel β-sheets; stripes perpendicular to it indicate antiparallel β-sheets. The Ramachandran plot scatters every residue's (φ, ψ) pair against the sterically allowed regions. The PAE heatmap renders the predicted-aligned-error matrix.

— Structural neighborhood —

A 3Di character summarizes, for each residue, the relative orientation of the Cα frame of its nearest spatial neighbor. Because it encodes fold topology rather than chemistry, 3Di alignments detect remote structural similarity that sequence alignment misses.

Structural nearest neighbors (via Foldseek easy-search vs the PDB). Reported per hit: target PDB id, E-value, and alignment TM-score. A TM-score above ~0.5 is the conventional threshold for 'same fold'.

— Confidence and disorder —

For AlphaFold models, the B-factor field carries pLDDT — the model's own estimate of local accuracy on a 0–100 scale. Regions with pLDDT<50 should be treated as essentially unmodeled; they often correspond to intrinsically disordered segments.

B-factor (Debye–Waller factor) reflects atomic displacement in the crystal lattice. It is an experimental observable (units Å²), not a prediction; low values mean the atom is pinned down, high values mean it moves or is heterogeneous across the crystal.

Predicted Aligned Error (PAE) is an AlphaFold confidence matrix: entry (i, j) is the expected error in the position of residue j, in ångströms, when the prediction is superimposed on the true structure at residue i. Low PAE within a block of residues means that block is internally rigid and well-predicted; high PAE between two blocks means their relative placement is uncertain even if each block individually is confident.